Protein AF-A0A7S4M4D9-F1 (afdb_monomer_lite)

Organism: NCBI:txid72548

Radius of gyration: 17.12 Å; chains: 1; bounding box: 42×36×51 Å

Secondary structure (DSSP, 8-state):
---TTS---SEEEE-S-HHHHHHHHHHHHHHHHTT-GGG-EEEEEEPPP-TT-TTHHHHHHHHHHSTT-EEEEE-TT---HHHHHHHHSTT-PPP---PPPPP-

pLDDT: mean 82.05, std 14.76, range [44.38, 95.69]

Structure (mmCIF, N/CA/C/O backbone):
data_AF-A0A7S4M4D9-F1
#
_entry.id   AF-A0A7S4M4D9-F1
#
loop_
_atom_site.group_PDB
_atom_site.id
_atom_site.type_symbol
_atom_site.label_atom_id
_atom_site.label_alt_id
_atom_site.label_comp_id
_atom_site.label_asym_id
_atom_site.label_entity_id
_atom_site.label_seq_id
_atom_site.pdbx_PDB_ins_code
_atom_site.Cartn_x
_atom_site.Cartn_y
_atom_site.Cartn_z
_atom_site.occupancy
_atom_site.B_iso_or_equiv
_atom_site.auth_seq_id
_atom_site.auth_comp_id
_atom_site.auth_asym_id
_atom_site.auth_atom_id
_atom_site.pdbx_PDB_model_num
ATOM 1 N N . GLY A 1 1 ? -22.903 4.954 8.359 1.00 64.06 1 GLY A N 1
ATOM 2 C CA . GLY A 1 1 ? -23.334 3.548 8.273 1.00 64.06 1 GLY A CA 1
ATOM 3 C C . GLY A 1 1 ? -22.766 2.813 9.463 1.00 64.06 1 GLY A C 1
ATOM 4 O O . GLY A 1 1 ? -21.731 3.248 9.952 1.00 64.06 1 GLY A O 1
ATOM 5 N N . ASP A 1 2 ? -23.450 1.778 9.939 1.00 84.38 2 ASP A N 1
ATOM 6 C CA . ASP A 1 2 ? -22.943 0.889 10.990 1.00 84.38 2 ASP A CA 1
ATOM 7 C C . ASP A 1 2 ? -22.049 -0.193 10.355 1.00 84.38 2 ASP A C 1
ATOM 9 O O . ASP A 1 2 ? -22.459 -0.842 9.391 1.00 84.38 2 ASP A O 1
ATOM 13 N N . PHE A 1 3 ? -20.821 -0.341 10.860 1.00 88.06 3 PHE A N 1
ATOM 14 C CA . PHE A 1 3 ? -19.821 -1.305 10.386 1.00 88.06 3 PHE A CA 1
ATOM 15 C C . PHE A 1 3 ? -19.315 -2.230 11.505 1.00 88.06 3 PHE A C 1
ATOM 17 O O . PHE A 1 3 ? -18.354 -2.972 11.289 1.00 88.06 3 PHE A O 1
ATOM 24 N N . ASP A 1 4 ? -19.923 -2.198 12.695 1.00 85.12 4 ASP A N 1
ATOM 25 C CA . ASP A 1 4 ? -19.348 -2.815 13.897 1.00 85.12 4 ASP A CA 1
ATOM 26 C C . ASP A 1 4 ? -19.330 -4.348 13.826 1.00 85.12 4 ASP A C 1
ATOM 28 O O . ASP A 1 4 ? -18.398 -4.987 14.316 1.00 85.12 4 ASP A O 1
ATOM 32 N N . ASN A 1 5 ? -20.302 -4.936 13.124 1.00 88.94 5 ASN A N 1
ATOM 33 C CA . ASN A 1 5 ? -20.444 -6.387 12.963 1.00 88.94 5 ASN A CA 1
ATOM 34 C C . ASN A 1 5 ? -19.832 -6.934 11.663 1.00 88.94 5 ASN A C 1
ATOM 36 O O . ASN A 1 5 ? -19.996 -8.113 11.350 1.00 88.94 5 ASN A O 1
ATOM 40 N N . LEU A 1 6 ? -19.139 -6.095 10.886 1.00 90.62 6 LEU A N 1
ATOM 41 C CA . LEU A 1 6 ? -18.479 -6.527 9.659 1.00 90.62 6 LEU A CA 1
ATOM 42 C C . LEU A 1 6 ? -17.030 -6.916 9.933 1.00 90.62 6 LEU A C 1
ATOM 44 O O . LEU A 1 6 ? -16.271 -6.203 10.605 1.00 90.62 6 LEU A O 1
ATOM 48 N N . TRP A 1 7 ? -16.623 -8.036 9.340 1.00 92.88 7 TRP A N 1
ATOM 49 C CA . TRP A 1 7 ? -15.209 -8.323 9.175 1.00 92.88 7 TRP A CA 1
ATOM 50 C C . TRP A 1 7 ? -14.623 -7.314 8.183 1.00 92.88 7 TRP A C 1
ATOM 52 O O . TRP A 1 7 ? -15.091 -7.210 7.050 1.00 92.88 7 TRP A O 1
ATOM 62 N N . VAL A 1 8 ? -13.629 -6.544 8.630 1.00 94.38 8 VAL A N 1
ATOM 63 C CA . VAL A 1 8 ? -12.935 -5.543 7.813 1.00 94.38 8 VAL A CA 1
ATOM 64 C C . VAL A 1 8 ? -11.447 -5.891 7.812 1.00 94.38 8 VAL A C 1
ATOM 66 O O . VAL A 1 8 ? -10.875 -6.056 8.895 1.00 94.38 8 VAL A O 1
ATOM 69 N N . PRO A 1 9 ? -10.817 -6.030 6.635 1.00 95.19 9 PRO A N 1
ATOM 70 C CA . PRO A 1 9 ? -9.408 -6.378 6.545 1.00 95.19 9 PRO A CA 1
ATOM 71 C C . PRO A 1 9 ? -8.538 -5.243 7.086 1.00 95.19 9 PRO A C 1
ATOM 73 O O . PRO A 1 9 ? -8.697 -4.089 6.709 1.00 95.19 9 PRO A O 1
ATOM 76 N N . THR A 1 10 ? -7.580 -5.586 7.944 1.00 94.88 10 THR A N 1
ATOM 77 C CA . THR A 1 10 ? -6.593 -4.640 8.489 1.00 94.88 10 THR A CA 1
ATOM 78 C C . THR A 1 10 ? -5.373 -4.472 7.590 1.00 94.88 10 THR A C 1
ATOM 80 O O . THR A 1 10 ? -4.583 -3.561 7.801 1.00 94.88 10 THR A O 1
ATOM 83 N N . HIS A 1 11 ? -5.208 -5.343 6.597 1.00 95.25 11 HIS A N 1
ATOM 84 C CA . HIS A 1 11 ? -4.094 -5.323 5.659 1.00 95.25 11 HIS A CA 1
ATOM 85 C C .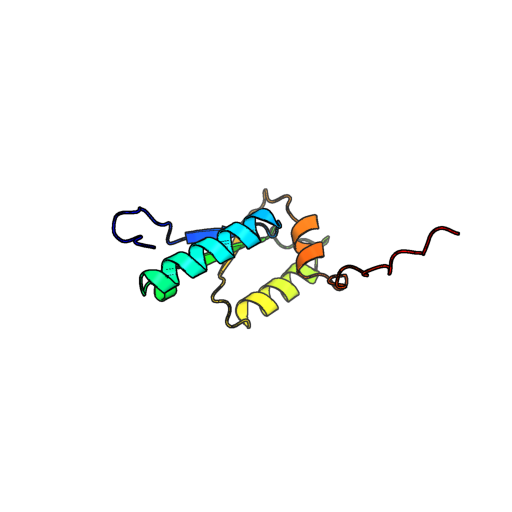 HIS A 1 11 ? -4.645 -5.365 4.241 1.00 95.25 11 HIS A C 1
ATOM 87 O O . HIS A 1 11 ? -5.474 -6.217 3.920 1.00 95.25 11 HIS A O 1
ATOM 93 N N . MET A 1 12 ? -4.163 -4.459 3.404 1.00 95.69 12 MET A N 1
ATOM 94 C CA . MET A 1 12 ? -4.469 -4.414 1.984 1.00 95.69 12 MET A CA 1
ATOM 95 C C . MET A 1 12 ? -3.165 -4.464 1.197 1.00 95.69 12 MET A C 1
ATOM 97 O O . MET A 1 12 ? -2.263 -3.676 1.467 1.00 95.69 12 MET A O 1
ATOM 101 N N . VAL A 1 13 ? -3.076 -5.365 0.222 1.00 94.56 13 VAL A N 1
ATOM 102 C CA . VAL A 1 13 ? -2.042 -5.292 -0.816 1.00 94.56 13 VAL A CA 1
ATOM 103 C C . VAL A 1 13 ? -2.565 -4.372 -1.915 1.00 94.56 13 VAL A C 1
ATOM 105 O O . VAL A 1 13 ? -3.737 -4.468 -2.259 1.00 94.56 13 VAL A O 1
ATOM 108 N N . HIS A 1 14 ? -1.725 -3.454 -2.385 1.00 93.50 14 HIS A N 1
ATOM 109 C CA . HIS A 1 14 ? -2.077 -2.444 -3.378 1.00 93.50 14 HIS A CA 1
ATOM 110 C C . HIS A 1 14 ? -1.072 -2.493 -4.533 1.00 93.50 14 HIS A C 1
ATOM 112 O O . HIS A 1 14 ? 0.097 -2.148 -4.352 1.00 93.50 14 HIS A O 1
ATOM 118 N N . ASP A 1 15 ? -1.509 -2.870 -5.726 1.00 91.50 15 ASP A N 1
ATOM 119 C CA . ASP A 1 15 ? -0.667 -3.077 -6.907 1.00 91.50 15 ASP A CA 1
ATOM 120 C C . ASP A 1 15 ? -0.546 -1.844 -7.821 1.00 91.50 15 ASP A C 1
ATOM 122 O O . ASP A 1 15 ? 0.145 -1.887 -8.835 1.00 91.50 15 ASP A O 1
ATOM 126 N N . ALA A 1 16 ? -1.148 -0.725 -7.418 1.00 88.25 16 ALA A N 1
ATOM 127 C CA . ALA A 1 16 ? -1.136 0.570 -8.109 1.00 88.25 16 ALA A CA 1
ATOM 128 C C . ALA A 1 16 ? -2.202 0.730 -9.192 1.00 88.25 16 ALA A C 1
ATOM 130 O O . ALA A 1 16 ? -2.279 1.802 -9.806 1.00 88.25 16 ALA A O 1
ATOM 131 N N . GLU A 1 17 ? -3.042 -0.279 -9.405 1.00 90.69 17 GLU A N 1
ATOM 132 C CA . GLU A 1 17 ? -4.198 -0.160 -10.274 1.00 90.69 17 GLU A CA 1
ATOM 133 C C . GLU A 1 17 ? -5.282 0.746 -9.666 1.00 90.69 17 GLU A C 1
ATOM 135 O O . GLU A 1 17 ? -5.219 1.215 -8.523 1.00 90.69 17 GLU A O 1
ATOM 140 N N . THR A 1 18 ? -6.233 1.150 -10.506 1.00 88.31 18 THR A N 1
ATOM 141 C CA . THR A 1 18 ? -7.223 2.177 -10.137 1.00 88.31 18 THR A CA 1
ATOM 142 C C . THR A 1 18 ? -8.318 1.619 -9.231 1.00 88.31 18 THR A C 1
ATOM 144 O O . THR A 1 18 ? -8.818 2.325 -8.356 1.00 88.31 18 THR A O 1
ATOM 147 N N . ASP A 1 19 ? -8.682 0.361 -9.427 1.00 91.31 19 ASP A N 1
ATOM 148 C CA . ASP A 1 19 ? -9.584 -0.390 -8.559 1.00 91.31 19 ASP A CA 1
ATOM 149 C C . ASP A 1 19 ? -9.010 -0.553 -7.146 1.00 91.31 19 ASP A C 1
ATOM 151 O O . ASP A 1 19 ? -9.727 -0.306 -6.173 1.00 91.31 19 ASP A O 1
ATOM 155 N N . ASP A 1 20 ? -7.708 -0.809 -7.021 1.00 92.00 20 ASP A N 1
ATOM 156 C CA . ASP A 1 20 ? -7.017 -0.820 -5.730 1.00 92.00 20 ASP A CA 1
ATOM 157 C C . ASP A 1 20 ? -7.052 0.547 -5.036 1.00 92.00 20 ASP A C 1
ATOM 159 O O . ASP A 1 20 ? -7.307 0.637 -3.833 1.00 92.00 20 ASP A O 1
ATOM 163 N N . LYS A 1 21 ? -6.913 1.651 -5.778 1.00 90.62 21 LYS A N 1
ATOM 164 C CA . LYS A 1 21 ? -7.063 2.997 -5.191 1.00 90.62 21 LYS A CA 1
ATOM 165 C C . LYS A 1 21 ? -8.466 3.206 -4.626 1.00 90.62 21 LYS A C 1
ATOM 167 O O . LYS A 1 21 ? -8.621 3.773 -3.541 1.00 90.62 21 LYS A O 1
ATOM 172 N N . LEU A 1 22 ? -9.496 2.751 -5.340 1.00 94.06 22 LEU A N 1
ATOM 173 C CA . LEU A 1 22 ? -10.878 2.845 -4.875 1.00 94.06 22 LEU A CA 1
ATOM 174 C C . LEU A 1 22 ? -11.100 1.984 -3.625 1.00 94.06 22 LEU A C 1
ATOM 176 O O . LEU A 1 22 ? -11.649 2.475 -2.635 1.00 94.06 22 LEU A O 1
ATOM 180 N N . ALA A 1 23 ? -10.645 0.731 -3.643 1.00 95.44 23 ALA A N 1
ATOM 181 C CA . ALA A 1 23 ? -10.736 -0.168 -2.499 1.00 95.44 23 ALA A CA 1
ATOM 182 C C . ALA A 1 23 ? -9.991 0.396 -1.277 1.00 95.44 23 ALA A C 1
ATOM 184 O O . ALA A 1 23 ? -10.528 0.374 -0.165 1.00 95.44 23 ALA A O 1
ATOM 185 N N . TRP A 1 24 ? -8.820 1.005 -1.480 1.00 93.69 24 TRP A N 1
ATOM 186 C CA . TRP A 1 24 ? -8.073 1.678 -0.423 1.00 93.69 24 TRP A CA 1
ATOM 187 C C . TRP A 1 24 ? -8.865 2.828 0.203 1.00 93.69 24 TRP A C 1
ATOM 189 O O . TRP A 1 24 ? -8.985 2.900 1.429 1.00 93.69 24 TRP A O 1
ATOM 199 N N . LEU A 1 25 ? -9.446 3.712 -0.614 1.00 93.69 25 LEU A N 1
ATOM 200 C CA . LEU A 1 25 ? -10.255 4.830 -0.122 1.00 93.69 25 LEU A CA 1
ATOM 201 C C . LEU A 1 25 ? -11.481 4.347 0.663 1.00 93.69 25 LEU A C 1
ATOM 203 O O . LEU A 1 25 ? -11.798 4.918 1.711 1.00 93.69 25 LEU A O 1
ATOM 207 N N . LEU A 1 26 ? -12.137 3.281 0.196 1.00 95.00 26 LEU A N 1
ATOM 208 C CA . LEU A 1 26 ? -13.277 2.675 0.882 1.00 95.00 26 LEU A CA 1
ATOM 209 C C . LEU A 1 26 ? -12.872 2.089 2.238 1.00 95.00 26 LEU A C 1
ATOM 211 O O . LEU A 1 26 ? -13.482 2.430 3.253 1.00 95.00 26 LEU A O 1
ATOM 215 N N . LEU A 1 27 ? -11.819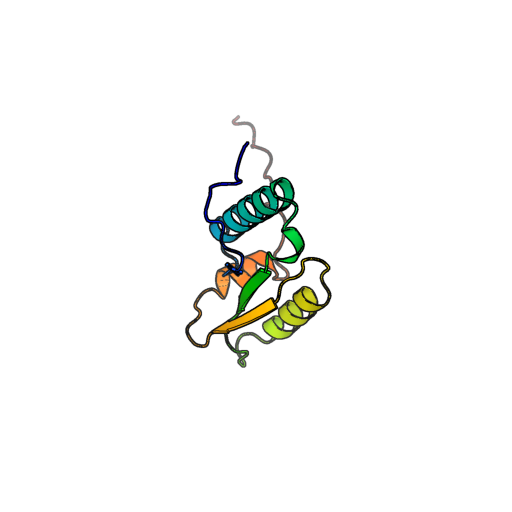 1.268 2.287 1.00 94.81 27 LEU A N 1
ATOM 216 C CA . LEU A 1 27 ? -11.333 0.671 3.535 1.00 94.81 27 LEU A CA 1
ATOM 217 C C . LEU A 1 27 ? -10.858 1.737 4.522 1.00 94.81 27 LEU A C 1
ATOM 219 O O . LEU A 1 27 ? -11.230 1.699 5.695 1.00 94.81 27 LEU A O 1
ATOM 223 N N . LYS A 1 28 ? -10.126 2.751 4.049 1.00 93.69 28 LYS A N 1
ATOM 224 C CA . LYS A 1 28 ? -9.705 3.893 4.870 1.00 93.69 28 LYS A CA 1
ATOM 225 C C . LYS A 1 28 ? -10.904 4.623 5.473 1.00 93.69 28 LYS A C 1
ATOM 227 O O . LYS A 1 28 ? -10.881 4.983 6.650 1.00 93.69 28 LYS A O 1
ATOM 232 N N . TRP A 1 29 ? -11.962 4.830 4.689 1.00 94.44 29 TRP A N 1
ATOM 233 C CA . TRP A 1 29 ? -13.185 5.452 5.185 1.00 94.44 29 TRP A CA 1
ATOM 234 C C . TRP A 1 29 ? -13.894 4.576 6.227 1.00 94.44 29 TRP A C 1
ATOM 236 O O . TRP A 1 29 ? -14.280 5.096 7.273 1.00 94.44 29 TRP A O 1
ATOM 246 N N . VAL A 1 30 ? -13.998 3.261 6.009 1.00 94.94 30 VAL A N 1
ATOM 247 C CA . VAL A 1 30 ? -14.577 2.316 6.984 1.00 94.94 30 VAL A CA 1
ATOM 248 C C . VAL A 1 30 ? -13.781 2.305 8.292 1.00 94.94 30 VAL A C 1
ATOM 250 O O . VAL A 1 30 ? -14.366 2.432 9.369 1.00 94.94 30 VAL A O 1
ATOM 253 N N . HIS A 1 31 ? -12.450 2.230 8.222 1.00 94.31 31 HIS A N 1
ATOM 254 C CA . HIS A 1 31 ? -11.590 2.276 9.404 1.00 94.31 31 HIS A CA 1
ATOM 255 C C . HIS A 1 31 ? -11.743 3.582 10.187 1.00 94.31 31 HIS A C 1
ATOM 257 O O . HIS A 1 31 ? -11.773 3.537 11.419 1.00 94.31 31 HIS A O 1
ATOM 263 N N . LYS A 1 32 ? -11.943 4.710 9.491 1.00 93.50 32 LYS A N 1
ATOM 264 C CA . LYS A 1 32 ? -12.263 6.006 10.102 1.00 93.50 32 LYS A CA 1
ATOM 265 C C . LYS A 1 32 ? -13.605 6.012 10.828 1.00 93.50 32 LYS A C 1
ATOM 267 O O . LYS A 1 32 ? -13.698 6.551 11.927 1.00 93.50 32 LYS A O 1
ATOM 272 N N . GLN A 1 33 ? -14.641 5.389 10.263 1.00 94.75 33 GLN A N 1
ATOM 273 C CA . GLN A 1 33 ? -15.929 5.259 10.961 1.00 94.75 33 GLN A CA 1
ATOM 274 C C . GLN A 1 33 ? -15.803 4.414 12.240 1.00 94.75 33 GLN A C 1
ATOM 276 O O . GLN A 1 33 ? -16.458 4.710 13.236 1.00 94.75 33 GLN A O 1
ATOM 281 N N . ARG A 1 34 ? -14.913 3.413 12.236 1.00 93.38 34 ARG A N 1
ATOM 282 C CA . ARG A 1 34 ? -14.655 2.509 13.370 1.00 93.38 34 ARG A CA 1
ATOM 283 C C . ARG A 1 34 ? -13.584 3.002 14.354 1.00 93.38 34 ARG A C 1
ATOM 285 O O . ARG A 1 34 ? -13.284 2.285 15.304 1.00 93.38 34 ARG A O 1
ATOM 292 N N . LYS A 1 35 ? -12.979 4.179 14.131 1.00 93.12 35 LYS A N 1
ATOM 293 C CA . LYS A 1 35 ? -11.835 4.701 14.914 1.00 93.12 35 LYS A CA 1
ATOM 294 C C . LYS A 1 35 ? -10.679 3.693 15.029 1.00 93.12 35 LYS A C 1
ATOM 296 O O . LYS A 1 35 ? -10.115 3.482 16.101 1.00 93.12 35 LYS A O 1
ATOM 301 N N . SER A 1 36 ? -10.384 3.009 13.927 1.00 93.06 36 SER A N 1
ATOM 302 C CA . SER A 1 36 ? -9.419 1.903 13.852 1.00 93.06 36 SER A CA 1
ATOM 303 C C . SER A 1 36 ? -8.337 2.133 12.795 1.00 93.06 36 SER A C 1
ATOM 305 O O . SER A 1 36 ? -7.695 1.188 12.348 1.00 93.06 36 SER A O 1
ATOM 307 N N . GLU A 1 37 ? -8.114 3.385 12.392 1.00 92.12 37 GLU A N 1
ATOM 308 C CA . GLU A 1 37 ? -7.149 3.762 11.354 1.00 92.12 37 GLU A CA 1
ATOM 309 C C . GLU A 1 37 ? -5.727 3.306 11.686 1.00 92.12 37 GLU A C 1
ATOM 311 O O . GLU A 1 37 ? -4.997 2.896 10.792 1.00 92.12 37 GLU A O 1
ATOM 316 N N . ALA A 1 38 ? -5.353 3.305 12.969 1.00 91.00 38 ALA A N 1
ATOM 317 C CA . ALA A 1 38 ? -4.041 2.842 13.423 1.00 91.00 38 ALA A CA 1
ATOM 318 C C . ALA A 1 38 ? -3.788 1.345 13.157 1.00 91.00 38 ALA A C 1
ATOM 320 O O . ALA A 1 38 ? -2.638 0.914 13.139 1.00 91.00 38 ALA A O 1
ATOM 321 N N . ALA A 1 39 ? -4.847 0.550 12.972 1.00 91.44 39 ALA A N 1
ATOM 322 C CA . ALA A 1 39 ? -4.746 -0.874 12.666 1.00 91.44 39 ALA A CA 1
ATOM 323 C C . ALA A 1 39 ? -4.736 -1.163 11.157 1.00 91.44 39 ALA A C 1
ATOM 325 O O . ALA A 1 39 ? -4.460 -2.299 10.777 1.00 91.44 39 ALA A O 1
ATOM 326 N N . PHE A 1 40 ? -5.057 -0.181 10.308 1.00 94.19 40 PHE A N 1
ATOM 327 C CA . PHE A 1 40 ? -5.130 -0.368 8.863 1.00 94.19 40 PHE A CA 1
ATOM 328 C C . PHE A 1 40 ? -3.779 -0.109 8.202 1.00 94.19 40 PHE A C 1
ATOM 330 O O . PHE A 1 40 ? -3.200 0.967 8.344 1.00 94.19 40 PHE A O 1
ATOM 337 N N . LYS A 1 41 ? -3.297 -1.096 7.452 1.00 93.94 41 LYS A N 1
ATOM 338 C CA . LYS A 1 41 ? -2.005 -1.079 6.775 1.00 93.94 41 LYS A CA 1
ATOM 339 C C . LYS A 1 41 ? -2.168 -1.335 5.287 1.00 93.94 41 LYS A C 1
ATOM 341 O O . LYS A 1 41 ? -2.905 -2.234 4.879 1.00 93.94 41 LYS A O 1
ATOM 346 N N . VAL A 1 42 ? -1.418 -0.583 4.489 1.00 94.75 42 VAL A N 1
ATOM 347 C CA . VAL A 1 42 ? -1.360 -0.762 3.037 1.00 94.75 42 VAL A CA 1
ATOM 348 C C . VAL A 1 42 ? 0.039 -1.191 2.640 1.00 94.75 42 VAL A C 1
ATOM 350 O O . VAL A 1 42 ? 1.011 -0.510 2.953 1.00 94.75 42 VAL A O 1
ATOM 353 N N . LEU A 1 43 ? 0.116 -2.317 1.948 1.00 94.94 43 LEU A N 1
ATOM 354 C CA . LEU A 1 43 ? 1.321 -2.933 1.421 1.00 94.94 43 LEU A CA 1
ATOM 355 C C . LEU A 1 43 ? 1.361 -2.670 -0.084 1.00 94.94 43 LEU A C 1
ATOM 357 O O . LEU A 1 43 ? 0.671 -3.341 -0.849 1.00 94.94 43 LEU A O 1
ATOM 361 N N . VAL A 1 44 ? 2.140 -1.682 -0.518 1.00 93.06 44 VAL A N 1
ATOM 362 C CA . VAL A 1 44 ? 2.283 -1.378 -1.946 1.00 93.06 44 VAL A CA 1
ATOM 363 C C . VAL A 1 44 ? 3.161 -2.449 -2.582 1.00 93.06 44 VAL A C 1
ATOM 365 O O . VAL A 1 44 ? 4.337 -2.581 -2.231 1.00 93.06 44 VAL A O 1
ATOM 368 N N . GLN A 1 45 ? 2.585 -3.225 -3.497 1.00 93.44 45 GLN A N 1
ATOM 369 C CA . GLN A 1 45 ? 3.285 -4.280 -4.216 1.00 93.44 45 GLN A CA 1
ATOM 370 C C . GLN A 1 45 ? 4.193 -3.653 -5.268 1.00 93.44 45 GLN A C 1
ATOM 372 O O . GLN A 1 45 ? 3.734 -2.990 -6.196 1.00 93.44 45 GLN A O 1
ATOM 377 N N . LEU A 1 46 ? 5.493 -3.889 -5.141 1.00 90.31 46 LEU A N 1
ATOM 378 C CA . LEU A 1 46 ? 6.489 -3.479 -6.118 1.00 90.31 46 LEU A CA 1
ATOM 379 C C . LEU A 1 46 ? 7.269 -4.707 -6.597 1.00 90.31 46 LEU A C 1
ATOM 381 O O . LEU A 1 46 ? 7.579 -5.591 -5.792 1.00 90.31 46 LEU A O 1
ATOM 385 N N . PRO A 1 47 ? 7.658 -4.763 -7.880 1.00 87.75 47 PRO A N 1
ATOM 386 C CA . PRO A 1 47 ? 8.603 -5.766 -8.339 1.00 87.75 47 PRO A CA 1
ATOM 387 C C . PRO A 1 47 ? 9.951 -5.601 -7.627 1.00 87.75 47 PRO A C 1
ATOM 389 O O . PRO A 1 47 ? 10.271 -4.551 -7.051 1.00 87.75 47 PRO A O 1
ATOM 392 N N . VAL A 1 48 ? 10.765 -6.655 -7.661 1.00 84.50 48 VAL A N 1
ATOM 393 C CA . VAL A 1 48 ? 12.159 -6.573 -7.209 1.00 84.50 48 VAL A CA 1
ATOM 394 C C . VAL A 1 48 ? 12.904 -5.592 -8.113 1.00 84.50 48 VAL A C 1
ATOM 396 O O . VAL A 1 48 ? 12.756 -5.645 -9.334 1.00 84.50 48 VAL A O 1
ATOM 399 N N . ALA A 1 49 ? 13.686 -4.693 -7.511 1.00 71.44 49 ALA A N 1
ATOM 400 C CA . ALA A 1 49 ? 14.514 -3.764 -8.265 1.00 71.44 49 ALA A CA 1
ATOM 401 C C . ALA A 1 49 ? 15.441 -4.535 -9.210 1.00 71.44 49 ALA A C 1
ATOM 403 O O . ALA A 1 49 ? 16.128 -5.475 -8.806 1.00 71.44 49 ALA A O 1
ATOM 404 N N . ASN A 1 50 ? 15.445 -4.138 -10.475 1.00 71.75 50 ASN A N 1
ATOM 405 C CA . ASN A 1 50 ? 16.333 -4.674 -11.491 1.00 71.75 50 ASN A CA 1
ATOM 406 C C . ASN A 1 50 ? 16.831 -3.522 -12.378 1.00 71.75 50 ASN A C 1
ATOM 408 O O . ASN A 1 50 ? 16.403 -2.375 -12.235 1.00 71.75 50 ASN A O 1
ATOM 412 N N . THR A 1 51 ? 17.751 -3.824 -13.289 1.00 65.88 51 THR A N 1
ATOM 413 C CA . THR A 1 51 ? 18.344 -2.837 -14.204 1.00 65.88 51 THR A CA 1
ATOM 414 C C . THR A 1 51 ? 17.332 -2.135 -15.109 1.00 65.88 51 THR A C 1
ATOM 416 O O . THR A 1 51 ? 17.649 -1.074 -15.637 1.00 65.88 51 THR A O 1
ATOM 419 N N . ASP A 1 52 ? 16.130 -2.689 -15.272 1.00 68.75 52 ASP A N 1
ATOM 420 C CA . ASP A 1 52 ? 15.118 -2.178 -16.198 1.00 68.75 52 ASP A CA 1
ATOM 421 C C . ASP A 1 52 ? 14.230 -1.087 -15.572 1.00 68.75 52 ASP A C 1
ATOM 423 O O . ASP A 1 52 ? 13.486 -0.419 -16.293 1.00 68.75 52 ASP A O 1
ATOM 427 N N . TYR A 1 53 ? 14.299 -0.903 -14.245 1.00 73.06 53 TYR A N 1
ATOM 428 C CA . TYR A 1 53 ? 13.442 0.028 -13.499 1.00 73.06 53 TYR A CA 1
ATOM 429 C C . TYR A 1 53 ? 14.182 0.712 -12.329 1.00 73.06 53 TYR A C 1
ATOM 431 O O . TYR A 1 53 ? 13.819 0.510 -11.162 1.00 73.06 53 TYR A O 1
ATOM 439 N N . PRO A 1 54 ? 15.229 1.514 -12.601 1.00 74.62 54 PRO A N 1
ATOM 440 C CA . PRO A 1 54 ? 15.974 2.233 -11.564 1.00 74.62 54 PRO A CA 1
ATOM 441 C C . PRO A 1 54 ? 15.103 3.202 -10.743 1.00 74.62 54 PRO A C 1
ATOM 443 O O . PRO A 1 54 ? 15.407 3.460 -9.580 1.00 74.62 54 PRO A O 1
ATOM 446 N N . GLU A 1 55 ? 13.994 3.695 -11.305 1.00 78.25 55 GLU A N 1
ATOM 447 C CA . GLU A 1 55 ? 13.044 4.603 -10.650 1.00 78.25 55 GLU A CA 1
ATOM 448 C C . GLU A 1 55 ? 12.265 3.967 -9.482 1.00 78.25 55 GLU A C 1
ATOM 450 O O . GLU A 1 55 ? 11.666 4.674 -8.673 1.00 78.25 55 GLU A O 1
ATOM 455 N N . LEU A 1 56 ? 12.272 2.634 -9.345 1.00 82.00 56 LEU A N 1
ATOM 456 C CA . LEU A 1 56 ? 11.549 1.951 -8.265 1.00 82.00 56 LEU A CA 1
ATOM 457 C C . LEU A 1 56 ? 12.044 2.353 -6.874 1.00 82.00 56 LEU A C 1
ATOM 459 O O . LEU A 1 56 ? 11.242 2.421 -5.945 1.00 82.00 56 LEU A O 1
ATOM 463 N N . GLU A 1 57 ? 13.340 2.619 -6.715 1.00 85.62 57 GLU A N 1
ATOM 464 C CA . GLU A 1 57 ? 13.890 3.029 -5.419 1.00 85.62 57 GLU A CA 1
ATOM 465 C C . GLU A 1 57 ? 13.478 4.458 -5.041 1.00 85.62 57 GLU A C 1
ATOM 467 O O . GLU A 1 57 ? 13.244 4.737 -3.867 1.00 85.62 57 GLU A O 1
ATOM 472 N N . GLU A 1 58 ? 13.289 5.343 -6.022 1.00 85.12 58 GLU A N 1
ATOM 473 C CA . GLU A 1 58 ? 12.747 6.687 -5.789 1.00 85.12 58 GLU A CA 1
ATOM 474 C C . GLU A 1 58 ? 11.287 6.623 -5.317 1.00 85.12 58 GLU A C 1
ATOM 476 O O . GLU A 1 58 ? 10.892 7.320 -4.377 1.00 85.12 58 GLU A O 1
ATOM 481 N N . ILE A 1 59 ? 10.491 5.724 -5.903 1.00 84.94 59 ILE A N 1
ATOM 482 C CA . ILE A 1 59 ? 9.111 5.469 -5.467 1.00 84.94 59 ILE A CA 1
ATOM 483 C C . ILE A 1 59 ? 9.097 4.922 -4.037 1.00 84.94 59 ILE A C 1
ATOM 485 O O . ILE A 1 59 ? 8.289 5.353 -3.217 1.00 84.94 59 ILE A O 1
ATOM 489 N N . VAL A 1 60 ? 10.004 4.003 -3.705 1.00 87.06 60 VAL A N 1
ATOM 490 C CA . VAL A 1 60 ? 10.129 3.449 -2.348 1.00 87.06 60 VAL A CA 1
ATOM 491 C C . VAL A 1 60 ? 10.454 4.542 -1.338 1.00 87.06 60 VAL A C 1
ATOM 493 O O . VAL A 1 60 ? 9.842 4.579 -0.271 1.00 87.06 60 VAL A O 1
ATOM 496 N N . GLU A 1 61 ? 11.382 5.438 -1.663 1.00 86.31 61 GLU A N 1
ATOM 497 C CA . GLU A 1 61 ? 11.735 6.555 -0.788 1.00 86.31 61 GLU A CA 1
ATOM 498 C C . GLU A 1 61 ? 10.576 7.549 -0.645 1.00 86.31 61 GLU A C 1
ATOM 500 O O . GLU A 1 61 ? 10.265 8.005 0.458 1.00 86.31 61 GLU A O 1
ATOM 505 N N . THR A 1 62 ? 9.850 7.807 -1.732 1.00 85.25 62 THR A N 1
ATOM 506 C CA . THR A 1 62 ? 8.628 8.621 -1.713 1.00 85.25 62 THR A CA 1
ATOM 507 C C . THR A 1 62 ? 7.565 8.004 -0.801 1.00 85.25 62 THR A C 1
ATOM 509 O O . THR A 1 62 ? 6.973 8.696 0.024 1.00 85.25 62 THR A O 1
ATOM 512 N N . LEU A 1 63 ? 7.340 6.690 -0.883 1.00 85.06 63 LEU A N 1
ATOM 513 C CA . LEU A 1 63 ? 6.375 5.987 -0.033 1.00 85.06 63 LEU A CA 1
ATOM 514 C C . LEU A 1 63 ? 6.789 6.010 1.444 1.00 85.06 63 LEU A C 1
ATOM 516 O O . LEU A 1 63 ? 5.946 6.292 2.296 1.00 85.06 63 LEU A O 1
ATOM 520 N N . LYS A 1 64 ? 8.072 5.782 1.747 1.00 85.62 64 LYS A N 1
ATOM 521 C CA . LYS A 1 64 ? 8.614 5.815 3.117 1.00 85.62 64 LYS A CA 1
ATOM 522 C C . LYS A 1 64 ? 8.555 7.202 3.751 1.00 85.62 64 LYS A C 1
ATOM 524 O O . LYS A 1 64 ? 8.285 7.312 4.943 1.00 85.62 64 LYS A O 1
ATOM 529 N N . SER A 1 65 ? 8.824 8.245 2.968 1.00 83.75 65 SER A N 1
ATOM 530 C CA . SER A 1 65 ? 8.765 9.638 3.425 1.00 83.75 65 SER A CA 1
ATOM 531 C C . SER A 1 65 ? 7.336 10.187 3.480 1.00 83.75 65 SER A C 1
ATOM 533 O O . SER A 1 65 ? 7.082 11.198 4.139 1.00 83.75 65 SER A O 1
ATOM 535 N N . SER A 1 66 ? 6.379 9.519 2.827 1.00 79.69 66 SER A N 1
ATOM 536 C CA . SER A 1 66 ? 4.979 9.927 2.846 1.00 79.69 66 SER A CA 1
ATOM 537 C C . SER A 1 66 ? 4.327 9.707 4.216 1.00 79.69 66 SER A C 1
ATOM 539 O O . SER A 1 66 ? 4.545 8.709 4.900 1.00 79.69 66 SER A O 1
ATOM 541 N N . GLN A 1 67 ? 3.405 10.598 4.585 1.00 77.44 67 GLN A N 1
ATOM 542 C CA . GLN A 1 67 ? 2.533 10.410 5.753 1.00 77.44 67 GLN A CA 1
ATOM 543 C C . GLN A 1 67 ? 1.373 9.431 5.480 1.00 77.44 67 GLN A C 1
ATOM 545 O O . GLN A 1 67 ? 0.400 9.391 6.232 1.00 77.44 67 GLN A O 1
ATOM 550 N N . LEU A 1 68 ? 1.434 8.664 4.386 1.00 73.75 68 LEU A N 1
ATOM 551 C CA . LEU A 1 68 ? 0.352 7.771 3.968 1.00 73.75 68 LEU A CA 1
ATOM 552 C C . LEU A 1 68 ? 0.323 6.461 4.766 1.00 73.75 68 LEU A C 1
ATOM 554 O O . LEU A 1 68 ? -0.685 5.760 4.712 1.00 73.75 68 LEU A O 1
ATOM 558 N N . GLY A 1 69 ? 1.384 6.156 5.525 1.00 76.69 69 GLY A N 1
ATOM 559 C CA . GLY A 1 69 ? 1.463 4.951 6.356 1.00 76.69 69 GLY A CA 1
ATOM 560 C C . GLY A 1 69 ? 1.554 3.659 5.539 1.00 76.69 69 GLY A C 1
ATOM 561 O O . GLY A 1 69 ? 1.091 2.614 5.990 1.00 76.69 69 GLY A O 1
ATOM 562 N N . CYS A 1 70 ? 2.099 3.739 4.325 1.00 88.06 70 CYS A N 1
ATOM 563 C CA . CYS A 1 70 ? 2.261 2.596 3.437 1.00 88.06 70 CYS A CA 1
ATOM 564 C C . CYS A 1 70 ? 3.579 1.861 3.714 1.00 88.06 70 CYS A C 1
ATOM 566 O O . CYS A 1 70 ? 4.622 2.473 3.933 1.00 88.06 70 CYS A O 1
ATOM 568 N N . GLU A 1 71 ? 3.531 0.537 3.644 1.00 91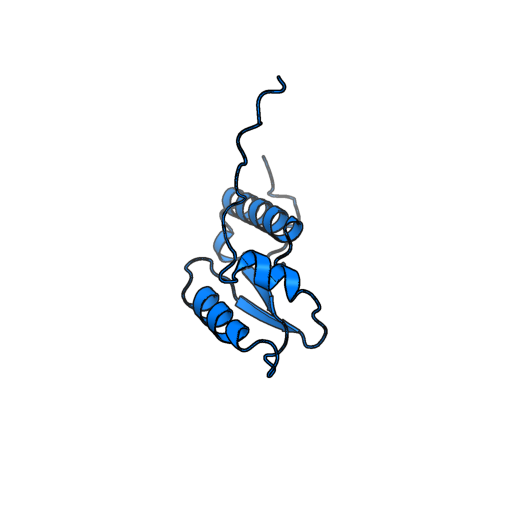.50 71 GLU A N 1
ATOM 569 C CA . GLU A 1 71 ? 4.685 -0.355 3.676 1.00 91.50 71 GLU A CA 1
ATOM 570 C C . GLU A 1 71 ? 4.952 -0.875 2.251 1.00 91.50 71 GLU A C 1
ATOM 572 O O . GLU A 1 71 ? 4.033 -1.001 1.442 1.00 91.50 71 GLU A O 1
ATOM 577 N N . VAL A 1 72 ? 6.209 -1.175 1.914 1.00 91.44 72 VAL A N 1
ATOM 578 C CA . VAL A 1 72 ? 6.557 -1.753 0.605 1.00 91.44 72 VAL A CA 1
ATOM 579 C C . VAL A 1 72 ? 6.574 -3.273 0.702 1.00 91.44 72 VAL A C 1
ATOM 581 O O . VAL A 1 72 ? 7.276 -3.836 1.541 1.00 91.44 72 VAL A O 1
ATOM 584 N N . PHE A 1 73 ? 5.867 -3.934 -0.210 1.00 92.56 73 PHE A N 1
ATOM 585 C CA . PHE A 1 73 ? 5.880 -5.381 -0.379 1.00 92.56 73 PHE A CA 1
ATOM 586 C C . PHE A 1 73 ? 6.559 -5.743 -1.703 1.00 92.56 73 PHE A C 1
ATOM 588 O O . PHE A 1 73 ? 6.100 -5.350 -2.771 1.00 92.56 73 PHE A O 1
ATOM 595 N N . ARG A 1 74 ? 7.683 -6.469 -1.646 1.00 90.94 74 ARG A N 1
ATOM 596 C CA . ARG A 1 74 ? 8.432 -6.871 -2.846 1.00 90.94 74 ARG A CA 1
ATOM 597 C C . ARG A 1 74 ? 7.974 -8.235 -3.338 1.00 90.94 74 ARG A C 1
ATOM 599 O O . ARG A 1 74 ? 8.113 -9.218 -2.617 1.00 90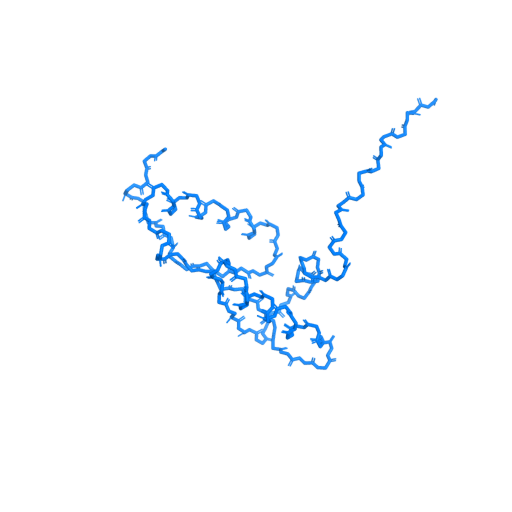.94 74 ARG A O 1
ATOM 606 N N . ASP A 1 75 ? 7.517 -8.291 -4.582 1.00 88.94 75 ASP A N 1
ATOM 607 C CA . ASP A 1 75 ? 7.075 -9.526 -5.223 1.00 88.94 75 ASP A CA 1
ATOM 608 C C . ASP A 1 75 ? 7.830 -9.760 -6.548 1.00 88.94 75 ASP A C 1
ATOM 610 O O . ASP A 1 75 ? 7.635 -9.018 -7.513 1.00 88.94 75 ASP A O 1
ATOM 614 N N . PRO A 1 76 ? 8.689 -10.797 -6.633 1.00 86.62 76 PRO A N 1
ATOM 615 C CA . PRO A 1 76 ? 9.412 -11.153 -7.858 1.00 86.62 76 PRO A CA 1
ATOM 616 C C . PRO A 1 76 ? 8.510 -11.504 -9.046 1.00 86.62 76 PRO A C 1
ATOM 618 O O . PRO A 1 76 ? 8.958 -11.453 -10.189 1.00 86.62 76 PRO A O 1
ATOM 621 N N . SER A 1 77 ? 7.263 -11.895 -8.784 1.00 87.25 77 SER A N 1
ATOM 622 C CA . SER A 1 77 ? 6.296 -12.289 -9.807 1.00 87.25 77 SER A CA 1
ATOM 623 C C . SER A 1 77 ? 5.383 -11.146 -10.264 1.00 87.25 77 SER A C 1
ATOM 625 O O . SER A 1 77 ? 4.584 -11.343 -11.184 1.00 87.25 77 SER A O 1
ATOM 627 N N . ALA A 1 78 ? 5.531 -9.953 -9.677 1.00 86.44 78 ALA A N 1
ATOM 628 C CA . ALA A 1 78 ? 4.684 -8.802 -9.954 1.00 86.44 78 ALA A CA 1
ATOM 629 C C . ALA A 1 78 ? 4.791 -8.322 -11.413 1.00 86.44 78 ALA A C 1
ATOM 631 O O . ALA A 1 78 ? 5.876 -8.215 -11.996 1.00 86.44 78 ALA A O 1
ATOM 632 N N . ARG A 1 79 ? 3.635 -7.997 -12.004 1.00 86.12 79 ARG A N 1
ATOM 633 C CA . ARG A 1 79 ? 3.490 -7.536 -13.402 1.00 86.12 79 ARG A CA 1
ATOM 634 C C . ARG A 1 79 ? 2.837 -6.154 -13.518 1.00 86.12 79 ARG A C 1
ATOM 636 O O . ARG A 1 79 ? 2.358 -5.765 -14.580 1.00 86.12 79 ARG A O 1
ATOM 643 N N . ASN A 1 80 ? 2.829 -5.410 -12.420 1.00 86.50 80 ASN A N 1
ATOM 644 C CA . ASN A 1 80 ? 2.166 -4.121 -12.261 1.00 86.50 80 ASN A CA 1
ATOM 645 C C . ASN A 1 80 ? 3.064 -2.918 -12.616 1.00 86.50 80 ASN A C 1
ATOM 647 O O . ASN A 1 80 ? 2.762 -1.780 -12.260 1.00 86.50 80 ASN A O 1
ATOM 651 N N . GLN A 1 81 ? 4.163 -3.125 -13.356 1.00 83.94 81 GLN A N 1
ATOM 652 C CA . GLN A 1 81 ? 5.119 -2.061 -13.706 1.00 83.94 81 GLN A CA 1
ATOM 653 C C . GLN A 1 81 ? 4.433 -0.879 -14.402 1.00 83.94 81 GLN A C 1
ATOM 655 O O . GLN A 1 81 ? 4.746 0.280 -14.136 1.00 83.94 81 GLN A O 1
ATOM 660 N N . LYS A 1 82 ? 3.474 -1.167 -15.290 1.00 83.88 82 LYS A N 1
ATOM 661 C CA . LYS A 1 82 ? 2.712 -0.137 -16.002 1.00 83.88 82 LYS A CA 1
ATOM 662 C C . LYS A 1 82 ? 1.862 0.703 -15.043 1.00 83.88 82 LYS A C 1
ATOM 664 O O . LYS A 1 82 ? 1.879 1.926 -15.151 1.00 83.88 82 LYS A O 1
ATOM 669 N N . ALA A 1 83 ? 1.163 0.059 -14.109 1.00 86.06 83 ALA A N 1
ATOM 670 C CA . ALA A 1 83 ? 0.311 0.727 -13.127 1.00 86.06 83 ALA A CA 1
ATOM 671 C C . ALA A 1 83 ? 1.134 1.601 -12.166 1.00 86.06 83 ALA A C 1
ATOM 673 O O . ALA A 1 83 ? 0.768 2.746 -11.891 1.00 86.06 83 ALA A O 1
ATOM 674 N N . ILE A 1 84 ? 2.303 1.108 -11.743 1.00 86.38 84 ILE A N 1
ATOM 675 C CA . ILE A 1 84 ? 3.274 1.866 -10.945 1.00 86.38 84 ILE A CA 1
ATOM 676 C C . ILE A 1 84 ? 3.726 3.122 -11.705 1.00 86.38 84 ILE A C 1
ATOM 678 O O . ILE A 1 84 ? 3.650 4.225 -11.166 1.00 86.38 84 ILE A O 1
ATOM 682 N N . LYS A 1 85 ? 4.130 2.986 -12.977 1.00 81.94 85 LYS A N 1
ATOM 683 C CA . LYS A 1 85 ? 4.567 4.123 -13.811 1.00 81.94 85 LYS A CA 1
ATOM 684 C C . LYS A 1 85 ? 3.477 5.167 -14.022 1.00 81.94 85 LYS A C 1
ATOM 686 O O . LYS A 1 85 ? 3.769 6.356 -14.008 1.00 81.94 85 LYS A O 1
ATOM 691 N N . GLN A 1 86 ? 2.233 4.745 -14.211 1.00 83.38 86 GLN A N 1
ATOM 692 C CA . GLN A 1 86 ? 1.103 5.668 -14.349 1.00 83.38 86 GLN A CA 1
ATOM 693 C C . GLN A 1 86 ? 0.775 6.388 -13.039 1.00 83.38 86 GLN A C 1
ATOM 695 O O . GLN A 1 86 ? 0.291 7.514 -13.060 1.00 83.38 86 GLN A O 1
ATOM 700 N N . SER A 1 87 ? 1.023 5.739 -11.902 1.00 81.88 87 SER A N 1
ATOM 701 C CA . SER A 1 87 ? 0.700 6.284 -10.585 1.00 81.88 87 SER A CA 1
ATOM 702 C C . SER A 1 87 ? 1.787 7.202 -10.021 1.00 81.88 87 SER A C 1
ATOM 704 O O . SER A 1 87 ? 1.446 8.160 -9.334 1.00 81.88 87 SER A O 1
ATOM 706 N N . TRP A 1 88 ? 3.066 6.927 -10.306 1.00 77.62 88 TRP A N 1
ATOM 707 C CA . TRP A 1 88 ? 4.210 7.637 -9.707 1.00 77.62 88 TRP A CA 1
ATOM 708 C C . TRP A 1 88 ? 5.320 8.043 -10.687 1.00 77.62 88 TRP A C 1
ATOM 710 O O . TRP A 1 88 ? 6.316 8.618 -10.263 1.00 77.62 88 TRP A O 1
ATOM 720 N N . GLY A 1 89 ? 5.200 7.750 -11.983 1.00 63.88 89 GLY A N 1
ATOM 721 C CA . GLY A 1 89 ? 6.183 8.202 -12.969 1.00 63.88 89 GLY A CA 1
ATOM 722 C C . GLY A 1 89 ? 6.105 9.716 -13.234 1.00 63.88 89 GLY A C 1
ATOM 723 O O . GLY A 1 89 ? 5.115 10.358 -12.880 1.00 63.88 89 GLY A O 1
ATOM 724 N N . PRO A 1 90 ? 7.084 10.294 -13.960 1.00 57.34 90 PRO A N 1
ATOM 725 C CA . PRO A 1 90 ? 7.060 11.701 -14.391 1.00 57.34 90 PRO A CA 1
ATOM 726 C C . PRO A 1 90 ? 5.868 12.044 -15.309 1.00 57.34 90 PRO A C 1
ATOM 728 O O . PRO A 1 90 ? 5.620 13.212 -15.586 1.00 57.34 90 PRO A O 1
ATOM 731 N N . TYR A 1 91 ? 5.120 11.027 -15.755 1.00 44.91 91 TYR A N 1
ATOM 732 C CA . TYR A 1 91 ? 3.879 11.120 -16.524 1.00 44.91 91 TYR A CA 1
ATOM 733 C C . TYR A 1 91 ? 2.616 10.980 -15.671 1.00 44.91 91 TYR A C 1
ATOM 735 O O . TYR A 1 91 ? 1.547 10.705 -16.213 1.00 44.91 91 TYR A O 1
ATOM 743 N N . GLY A 1 92 ? 2.695 11.233 -14.363 1.00 46.47 92 GLY A N 1
ATOM 744 C CA . GLY A 1 92 ? 1.537 11.669 -13.581 1.00 46.47 92 GLY A CA 1
ATOM 745 C C . GLY A 1 92 ? 1.010 13.032 -14.055 1.00 46.47 92 GLY 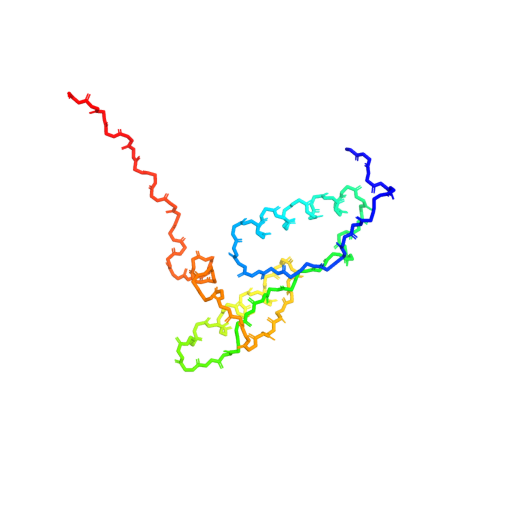A C 1
ATOM 746 O O . GLY A 1 92 ? 0.654 13.870 -13.229 1.00 46.47 92 GLY A O 1
ATOM 747 N N . GLU A 1 93 ? 1.006 13.293 -15.369 1.00 44.38 93 GLU A N 1
ATOM 748 C CA . GLU A 1 93 ? 0.266 14.409 -15.916 1.00 44.38 93 GLU A CA 1
ATOM 749 C C . GLU A 1 93 ? -1.200 14.174 -15.552 1.00 44.38 93 GLU A C 1
ATOM 751 O O . GLU A 1 93 ? -1.735 13.085 -15.803 1.00 44.38 93 GLU A O 1
ATOM 756 N N . PRO A 1 94 ? -1.867 15.165 -14.937 1.00 46.25 94 PRO A N 1
ATOM 757 C CA . PRO A 1 94 ? -3.308 15.103 -14.803 1.00 46.25 94 PRO A CA 1
ATOM 758 C C . PRO A 1 94 ? -3.898 14.846 -16.196 1.00 46.25 94 PRO A C 1
ATOM 760 O O . PRO A 1 94 ? -3.347 15.345 -17.183 1.00 46.25 94 PRO A O 1
ATOM 763 N N . PRO A 1 95 ? -4.991 14.068 -16.310 1.00 47.50 95 PRO A N 1
ATOM 764 C CA . PRO A 1 95 ? -5.645 13.875 -17.593 1.00 47.50 95 PRO A CA 1
ATOM 765 C C . PRO A 1 95 ? -5.862 15.249 -18.225 1.00 47.50 95 PRO A C 1
ATOM 767 O O . PRO A 1 95 ? -6.488 16.122 -17.620 1.00 47.50 95 PRO A O 1
ATOM 770 N N . GLN A 1 96 ? -5.285 15.453 -19.409 1.00 44.84 96 GLN A N 1
ATOM 771 C CA . GLN A 1 96 ? -5.506 16.653 -20.200 1.00 44.84 96 GLN A CA 1
ATOM 772 C C . GLN A 1 96 ? -7.005 16.676 -20.504 1.00 44.84 96 GLN A C 1
ATOM 774 O O . GLN A 1 96 ? -7.486 15.913 -21.342 1.00 44.84 96 GLN A O 1
ATOM 779 N N . ILE A 1 97 ? -7.765 17.486 -19.764 1.00 49.69 97 ILE A N 1
ATOM 780 C CA . ILE A 1 97 ? -9.164 17.757 -20.078 1.00 49.69 97 ILE A CA 1
ATOM 781 C C . ILE A 1 97 ? -9.116 18.537 -21.385 1.00 49.69 97 ILE A C 1
ATOM 783 O O . ILE A 1 97 ? -8.903 19.747 -21.384 1.00 49.69 97 ILE A O 1
ATOM 787 N N . THR A 1 98 ? -9.237 17.842 -22.513 1.00 52.62 98 THR A N 1
ATOM 788 C CA . THR A 1 98 ? -9.450 18.505 -23.793 1.00 52.62 98 THR A CA 1
ATOM 789 C C . THR A 1 98 ? -10.821 19.166 -23.708 1.00 52.62 98 THR A C 1
ATOM 791 O O . THR A 1 98 ? -11.803 18.441 -23.535 1.00 52.62 98 THR A O 1
ATOM 794 N N . PRO A 1 99 ? -10.927 20.505 -23.766 1.00 50.72 99 PRO A N 1
ATOM 795 C CA . PRO A 1 99 ? -12.232 21.134 -23.855 1.00 50.72 99 PRO A CA 1
ATOM 796 C C . PRO A 1 99 ? -12.903 20.620 -25.128 1.00 50.72 99 PRO A C 1
ATOM 798 O O . PRO A 1 99 ? -12.285 20.634 -26.198 1.00 50.72 99 PRO A O 1
ATOM 801 N N . ASP A 1 100 ? -14.131 20.119 -24.987 1.00 58.44 100 ASP A N 1
ATO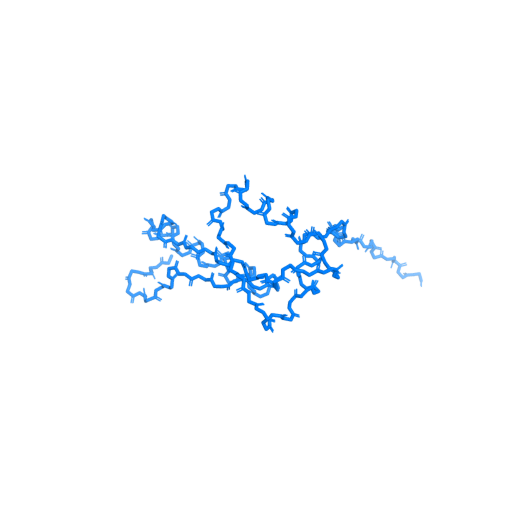M 802 C CA . ASP A 1 100 ? -14.946 19.654 -26.104 1.00 58.44 100 ASP A CA 1
ATOM 803 C C . ASP A 1 100 ? -14.892 20.694 -27.221 1.00 58.44 100 ASP A C 1
ATOM 805 O O . ASP A 1 100 ? -15.255 21.861 -27.043 1.00 58.44 100 ASP A O 1
ATOM 809 N N . THR A 1 101 ? -14.379 20.275 -28.376 1.00 52.78 101 THR A N 1
ATOM 810 C CA . THR A 1 101 ? -14.426 21.108 -29.571 1.00 52.78 101 THR A CA 1
ATOM 811 C C . THR A 1 101 ? -15.902 21.250 -29.932 1.00 52.78 101 THR A C 1
ATOM 813 O O . THR A 1 101 ? -16.553 20.224 -30.144 1.00 52.78 101 THR A O 1
ATOM 816 N N . PRO A 1 102 ? -16.469 22.468 -29.990 1.00 52.62 102 PRO A N 1
ATOM 817 C CA . PRO A 1 102 ? -17.843 22.622 -30.423 1.00 52.62 102 PRO A CA 1
ATOM 818 C C . PRO A 1 102 ? -17.914 22.177 -31.880 1.00 52.62 102 PRO A C 1
ATOM 820 O O . PRO A 1 102 ? -17.241 22.749 -32.741 1.00 52.62 102 PRO A O 1
ATOM 823 N N . SER A 1 103 ? -18.709 21.141 -32.141 1.00 53.41 103 SER A N 1
ATOM 824 C CA . SER A 1 103 ? -19.068 20.730 -33.493 1.00 53.41 103 SER A CA 1
ATOM 825 C C . SER A 1 103 ? -19.618 21.943 -34.242 1.00 53.41 103 SER A C 1
ATOM 827 O O . SER A 1 103 ? -20.619 22.527 -33.823 1.00 53.41 103 SER A O 1
ATOM 829 N N . SER A 1 104 ? -18.919 22.338 -35.307 1.00 60.47 104 SER A N 1
ATOM 830 C CA . SER A 1 104 ? -19.431 23.267 -36.320 1.00 60.47 104 SER A CA 1
ATOM 831 C C . SER A 1 104 ? -20.267 22.520 -37.348 1.00 60.47 104 SER A C 1
ATOM 833 O O . SER A 1 104 ? -19.938 21.340 -37.613 1.00 60.47 104 SER A O 1
#

Foldseek 3Di:
DDCPPPDQDQEEEAALDPVSVVVVVVSCVSCVVVVNNVSHEYEYEDEDDDPVCPCVVVVQVVQVPDPPRYHYDYDNPRPSPVSCCCRDNPVVPPPPPDPPDPDD

Sequence (104 aa):
GDFDNLWVPTHMVHDAETDDKLAWLLLKWVHKQRKSEAAFKVLVQLPVANTDYPELEEIVETLKSSQLGCEVFRDPSARNQKAIKQSWGPYGEPPQITPDTPSS